Protein AF-V9H2P5-F1 (afdb_monomer_lite)

Sequence (63 aa):
MKILIFGIVASGKTILSRGLSLKYNIPCYEGDSIEWGGEGEERYRRSDYEQLNRILEIDKKGH

Secondary structure (DSSP, 8-state):
-------STTSSHHHHHHHHHHHHT-------SEE--STTPPPEEPPHHHHHHHHHHHHHH--

Structure (mmCIF, N/CA/C/O backbone):
data_AF-V9H2P5-F1
#
_entry.id   AF-V9H2P5-F1
#
loop_
_atom_site.group_PDB
_atom_site.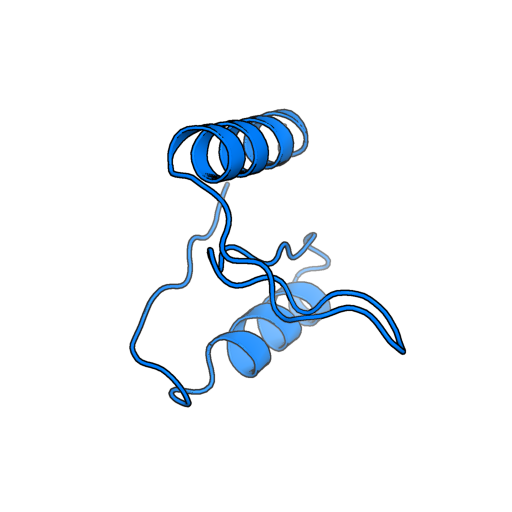id
_atom_site.type_symbol
_atom_site.label_atom_id
_atom_site.label_alt_id
_atom_site.label_comp_id
_atom_site.label_asym_id
_atom_site.label_entity_id
_atom_site.label_seq_id
_atom_site.pdbx_PDB_ins_code
_atom_site.Cartn_x
_atom_site.Cartn_y
_atom_site.Cartn_z
_atom_site.occupancy
_atom_site.B_iso_or_equiv
_atom_site.auth_seq_id
_atom_site.auth_comp_id
_atom_site.auth_asym_id
_atom_site.auth_atom_id
_atom_site.pdbx_PDB_model_num
ATOM 1 N N . MET A 1 1 ? -4.003 2.328 16.084 1.00 78.88 1 MET A N 1
ATOM 2 C CA . MET A 1 1 ? -3.994 0.926 15.583 1.00 78.88 1 MET A CA 1
ATOM 3 C C . MET A 1 1 ? -3.850 0.966 14.069 1.00 78.88 1 MET A C 1
ATOM 5 O O . MET A 1 1 ? -4.582 1.721 13.444 1.00 78.88 1 MET A O 1
ATOM 9 N N . LYS A 1 2 ? -2.911 0.213 13.486 1.00 88.38 2 LYS A N 1
ATOM 10 C CA . LYS A 1 2 ? -2.647 0.188 12.035 1.00 88.38 2 LYS A CA 1
ATOM 11 C C . LYS A 1 2 ? -2.930 -1.219 11.499 1.00 88.38 2 LYS A C 1
ATOM 13 O O . LYS A 1 2 ? -2.645 -2.192 12.191 1.00 88.38 2 LYS A O 1
ATOM 18 N N . ILE A 1 3 ? -3.519 -1.322 10.306 1.00 90.88 3 ILE A N 1
ATOM 19 C CA . ILE A 1 3 ? -3.864 -2.598 9.659 1.00 90.88 3 ILE A CA 1
ATOM 20 C C . ILE A 1 3 ? -3.091 -2.684 8.345 1.00 90.88 3 ILE A C 1
ATOM 22 O O . ILE A 1 3 ? -3.244 -1.820 7.485 1.00 90.88 3 ILE A O 1
ATOM 26 N N . LEU A 1 4 ? -2.284 -3.734 8.189 1.00 92.69 4 LEU A N 1
ATOM 27 C CA . LEU A 1 4 ? -1.564 -4.032 6.953 1.00 92.69 4 LEU A CA 1
ATOM 28 C C . LEU A 1 4 ? -2.208 -5.242 6.270 1.00 9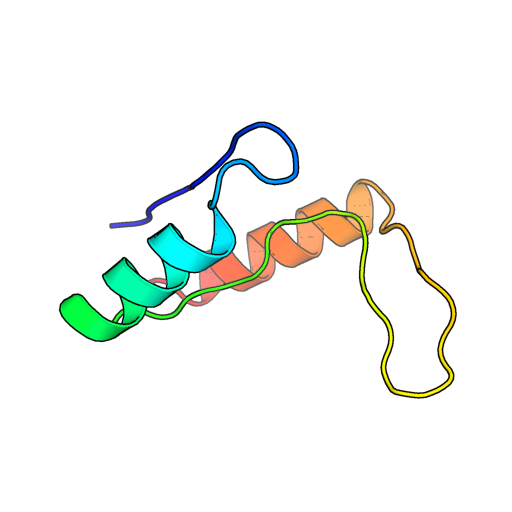2.69 4 LEU A C 1
ATOM 30 O O . LEU A 1 4 ? -2.322 -6.307 6.873 1.00 92.69 4 LEU A O 1
ATOM 34 N N . ILE A 1 5 ? -2.616 -5.079 5.011 1.00 93.56 5 ILE A N 1
ATOM 35 C CA . ILE A 1 5 ? -3.233 -6.139 4.204 1.00 93.56 5 ILE A CA 1
ATOM 36 C C . ILE A 1 5 ? -2.276 -6.492 3.067 1.00 93.56 5 ILE A C 1
ATOM 38 O O . ILE A 1 5 ? -2.037 -5.680 2.177 1.00 93.56 5 ILE A O 1
ATOM 42 N N . PHE A 1 6 ? -1.759 -7.717 3.079 1.00 93.06 6 PHE A N 1
ATOM 43 C CA . PHE A 1 6 ? -0.889 -8.259 2.036 1.00 93.06 6 PHE A CA 1
ATOM 44 C C . PHE A 1 6 ? -1.449 -9.581 1.501 1.00 93.06 6 PHE A C 1
ATOM 46 O O . PHE A 1 6 ? -2.350 -10.181 2.084 1.00 93.06 6 PHE A O 1
ATOM 53 N N . GLY A 1 7 ? -0.946 -10.022 0.350 1.00 93.12 7 GLY A N 1
ATOM 54 C CA . GLY A 1 7 ? -1.405 -11.240 -0.316 1.00 93.12 7 GLY A CA 1
ATOM 55 C C . GLY A 1 7 ? -1.209 -11.193 -1.828 1.00 93.12 7 GLY A C 1
ATOM 56 O O . GLY A 1 7 ? -0.886 -10.147 -2.397 1.00 93.12 7 GLY A O 1
ATOM 57 N N . ILE A 1 8 ? -1.438 -12.328 -2.487 1.00 94.25 8 ILE A N 1
ATOM 58 C CA . ILE A 1 8 ? -1.232 -12.494 -3.933 1.00 94.25 8 ILE A CA 1
ATOM 59 C C . ILE A 1 8 ? -2.120 -11.561 -4.775 1.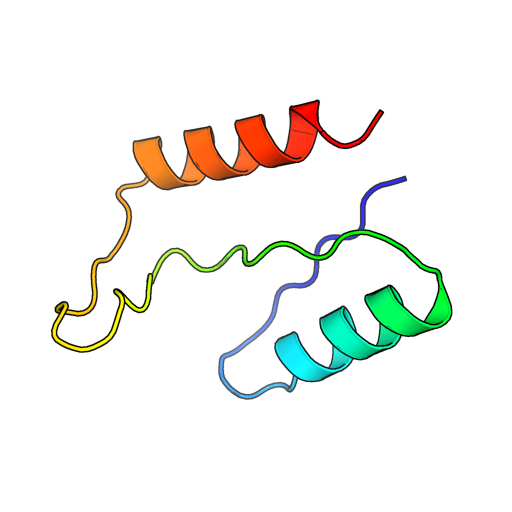00 94.25 8 ILE A C 1
ATOM 61 O O . ILE A 1 8 ? -3.140 -11.046 -4.310 1.00 94.25 8 ILE A O 1
ATOM 65 N N . VAL A 1 9 ? -1.726 -11.295 -6.021 1.00 89.88 9 VAL A N 1
ATOM 66 C CA . VAL A 1 9 ? -2.521 -10.488 -6.967 1.00 89.88 9 VAL A CA 1
ATOM 67 C C . VAL A 1 9 ? -3.911 -11.119 -7.157 1.00 89.88 9 VAL A C 1
ATOM 69 O O . VAL A 1 9 ? -4.063 -12.330 -7.048 1.00 89.88 9 VAL A O 1
ATOM 72 N N . ALA A 1 10 ? -4.935 -10.288 -7.383 1.00 90.62 10 ALA A N 1
ATOM 73 C CA . ALA A 1 10 ? -6.335 -10.698 -7.561 1.00 90.62 10 ALA A CA 1
ATOM 74 C C . ALA A 1 10 ? -7.004 -11.431 -6.371 1.00 90.62 10 ALA A C 1
ATOM 76 O O . ALA A 1 10 ? -8.146 -11.857 -6.493 1.00 90.62 10 ALA A O 1
ATOM 77 N N . SER A 1 11 ? -6.386 -11.491 -5.184 1.00 95.44 11 SER A N 1
ATOM 78 C CA . SER A 1 11 ? -7.003 -12.094 -3.983 1.00 95.44 11 SER A CA 1
ATOM 79 C C . SER A 1 11 ? -8.062 -11.228 -3.278 1.00 95.44 11 SER A C 1
ATOM 81 O O . SER A 1 11 ? -8.467 -11.531 -2.160 1.00 95.44 11 SER A O 1
ATOM 83 N N . GLY A 1 12 ? -8.485 -10.113 -3.880 1.00 94.75 12 GLY A N 1
ATOM 84 C CA . GLY A 1 12 ? -9.501 -9.231 -3.294 1.00 94.75 12 GLY A CA 1
ATOM 85 C C . GLY A 1 12 ? -9.005 -8.273 -2.202 1.00 94.75 12 GLY A C 1
ATOM 86 O O . GLY A 1 12 ? -9.830 -7.670 -1.520 1.00 94.75 12 GLY A O 1
ATOM 87 N N . LYS A 1 13 ? -7.686 -8.065 -2.050 1.00 95.94 13 LYS A N 1
ATOM 88 C CA . LYS A 1 13 ? -7.105 -7.129 -1.056 1.00 95.94 13 LYS A CA 1
ATOM 89 C C . LYS A 1 13 ? -7.744 -5.740 -1.086 1.00 95.94 13 LYS A C 1
ATOM 91 O O . LYS A 1 13 ? -8.131 -5.229 -0.043 1.00 95.94 13 LYS A O 1
ATOM 96 N N . THR A 1 14 ? -7.894 -5.165 -2.280 1.00 93.56 14 THR A N 1
ATOM 97 C CA . THR A 1 14 ? -8.487 -3.835 -2.490 1.00 93.56 14 THR A CA 1
ATOM 98 C C . THR A 1 14 ? -9.964 -3.790 -2.095 1.00 93.56 14 THR A C 1
ATOM 100 O O . THR A 1 14 ? -10.444 -2.775 -1.600 1.00 93.56 14 THR A O 1
ATOM 103 N N . ILE A 1 15 ? -10.699 -4.889 -2.288 1.00 96.31 15 ILE A N 1
ATOM 104 C CA . ILE A 1 15 ? -12.107 -4.985 -1.881 1.00 96.31 15 ILE A CA 1
ATOM 105 C C . ILE A 1 15 ? -12.191 -5.040 -0.352 1.00 96.31 15 ILE A C 1
ATOM 107 O O . ILE A 1 15 ? -12.958 -4.289 0.250 1.00 96.31 15 ILE A O 1
ATOM 111 N N . LEU A 1 16 ? -11.360 -5.876 0.280 1.00 96.56 16 LEU A N 1
ATOM 112 C CA . LEU A 1 16 ? -11.301 -5.999 1.735 1.00 96.56 16 LEU A CA 1
ATOM 113 C C . LEU A 1 16 ? -10.900 -4.676 2.405 1.00 96.56 16 LEU A C 1
ATOM 115 O O . LEU A 1 16 ? -11.562 -4.248 3.349 1.00 96.56 16 LEU A O 1
ATOM 119 N N . SER A 1 17 ? -9.852 -4.012 1.908 1.00 95.50 17 SER A N 1
ATOM 120 C CA . SER A 1 17 ? -9.366 -2.749 2.474 1.00 95.50 17 SER A CA 1
ATOM 121 C C . SER A 1 17 ? -10.414 -1.637 2.381 1.00 95.50 17 SER A C 1
ATOM 123 O O . SER A 1 17 ? -10.670 -0.957 3.374 1.00 95.50 17 SER A O 1
ATOM 125 N N . ARG A 1 18 ? -11.102 -1.509 1.236 1.00 95.31 18 ARG A N 1
ATOM 126 C CA . ARG A 1 18 ? -12.220 -0.567 1.058 1.00 95.31 18 ARG A CA 1
ATOM 127 C C . ARG A 1 18 ? -13.394 -0.882 1.983 1.00 95.31 18 ARG A C 1
ATOM 129 O O . ARG A 1 18 ? -13.932 0.029 2.605 1.00 95.31 18 ARG A O 1
ATOM 136 N N . GLY A 1 19 ? -13.766 -2.156 2.115 1.00 96.94 19 GLY A N 1
ATOM 137 C CA . GLY A 1 19 ? -14.846 -2.580 3.010 1.00 96.94 19 GLY A CA 1
ATOM 138 C C . GLY A 1 19 ? -14.568 -2.230 4.475 1.00 96.94 19 GLY A C 1
ATOM 139 O O . GLY A 1 19 ? -15.439 -1.696 5.158 1.00 96.94 19 GLY A O 1
ATOM 140 N N . LEU A 1 20 ? -13.340 -2.466 4.947 1.00 95.31 20 LEU A N 1
ATOM 141 C CA . LEU A 1 20 ? -12.911 -2.086 6.296 1.00 95.31 20 LEU A CA 1
ATOM 142 C C . LEU A 1 20 ? -12.873 -0.565 6.479 1.00 95.31 20 LEU A C 1
ATOM 144 O O . LEU A 1 20 ? -13.347 -0.066 7.497 1.00 95.31 20 LEU A O 1
ATOM 148 N N . SER A 1 21 ? -12.353 0.161 5.487 1.00 95.12 21 SER A N 1
ATOM 149 C CA . SER A 1 21 ? -12.295 1.624 5.494 1.00 95.12 21 SER A CA 1
ATOM 150 C C . SER A 1 21 ? -13.679 2.243 5.662 1.00 95.12 21 SER A C 1
ATOM 152 O O . SER A 1 21 ? -13.871 3.045 6.572 1.00 95.12 21 SER A O 1
ATOM 154 N N . LEU A 1 22 ? -14.661 1.797 4.872 1.00 96.56 22 LEU A N 1
ATOM 155 C CA . LEU A 1 22 ? -16.044 2.269 4.961 1.00 96.56 22 LEU A CA 1
ATOM 156 C C . LEU A 1 22 ? -16.707 1.868 6.283 1.00 96.56 22 LEU A C 1
ATOM 158 O O . LEU A 1 22 ? -17.354 2.691 6.922 1.00 96.56 22 LEU A O 1
ATOM 162 N N . LYS A 1 23 ? -16.535 0.612 6.712 1.00 97.06 23 LYS A N 1
ATOM 163 C CA . LYS A 1 23 ? -17.186 0.082 7.918 1.00 97.06 23 LYS A CA 1
ATOM 164 C C . LYS A 1 23 ? -16.716 0.770 9.199 1.00 97.06 23 LYS A C 1
ATOM 166 O O . LYS A 1 23 ? -17.518 0.965 10.107 1.00 97.06 23 LYS A O 1
ATOM 171 N N .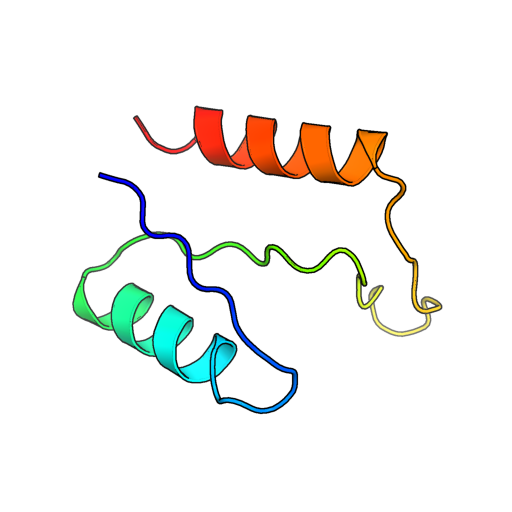 TYR A 1 24 ? -15.428 1.091 9.286 1.00 94.56 24 TYR A N 1
ATOM 172 C CA . TYR A 1 24 ? -14.813 1.645 10.494 1.00 94.56 24 TYR A CA 1
ATOM 173 C C . TYR A 1 24 ? -14.431 3.123 10.361 1.00 94.56 24 TYR A C 1
ATOM 175 O O . TYR A 1 24 ? -13.865 3.680 11.296 1.00 94.56 24 TYR A O 1
ATOM 183 N N . ASN A 1 25 ? -14.740 3.753 9.224 1.00 93.00 25 ASN A N 1
ATOM 184 C CA . ASN A 1 25 ? -14.366 5.129 8.898 1.00 93.00 25 ASN A CA 1
ATOM 185 C C . ASN A 1 25 ? -12.863 5.409 9.111 1.00 93.00 25 ASN A C 1
ATOM 187 O O . ASN A 1 25 ? -12.476 6.413 9.709 1.00 93.00 25 ASN A O 1
ATOM 191 N N . ILE A 1 26 ? -12.013 4.485 8.653 1.00 91.38 26 ILE A N 1
ATOM 192 C CA . ILE A 1 26 ? -10.551 4.594 8.754 1.00 91.38 26 ILE A CA 1
ATOM 193 C C . ILE A 1 26 ? -9.933 4.895 7.385 1.00 91.38 26 ILE A C 1
ATOM 195 O O . ILE A 1 26 ? -10.402 4.357 6.376 1.00 91.38 26 ILE A O 1
ATOM 199 N N . PRO A 1 27 ? -8.868 5.712 7.313 1.00 92.31 27 PRO A N 1
ATOM 200 C CA . PRO A 1 27 ? -8.200 5.998 6.051 1.00 92.31 27 PRO A CA 1
ATOM 201 C C . PRO A 1 27 ? -7.561 4.733 5.460 1.00 92.31 27 PRO A C 1
ATOM 203 O O . PRO A 1 27 ? -6.981 3.915 6.176 1.00 92.31 27 PRO A O 1
ATOM 206 N N . CYS A 1 28 ? -7.657 4.589 4.138 1.00 92.56 28 CYS A N 1
ATOM 207 C CA . CYS A 1 28 ? -7.071 3.490 3.376 1.00 92.56 28 CYS A CA 1
ATOM 208 C C . CYS A 1 28 ? -6.016 4.034 2.413 1.00 92.56 28 CYS A C 1
ATOM 210 O O . CYS A 1 28 ? -6.278 4.979 1.672 1.00 92.56 28 CYS A O 1
ATOM 212 N N . TYR A 1 29 ? -4.844 3.404 2.395 1.00 91.56 29 TYR A N 1
ATOM 213 C CA . TYR A 1 29 ? -3.726 3.794 1.542 1.00 91.56 29 TYR A CA 1
ATOM 214 C C . TYR A 1 29 ? -3.273 2.604 0.692 1.00 91.56 29 TYR A C 1
ATOM 216 O O . TYR A 1 29 ? -3.219 1.475 1.182 1.00 91.56 29 TYR A O 1
ATOM 224 N N . GLU A 1 30 ? -2.954 2.853 -0.578 1.00 88.19 30 GLU A N 1
ATOM 225 C CA . GLU A 1 30 ? -2.367 1.849 -1.469 1.00 88.19 30 GLU A CA 1
ATOM 226 C C . GLU A 1 30 ? -0.900 1.617 -1.086 1.00 88.19 30 GLU A C 1
ATOM 228 O O . GLU A 1 30 ? -0.120 2.567 -0.979 1.00 88.19 30 GLU A O 1
ATOM 233 N N . GLY A 1 31 ? -0.543 0.352 -0.861 1.00 88.94 31 GLY A N 1
ATOM 234 C CA . GLY A 1 31 ? 0.808 -0.071 -0.488 1.00 88.94 31 GLY A CA 1
ATOM 235 C C . GLY A 1 31 ? 1.552 -0.823 -1.591 1.00 88.94 31 GLY A C 1
ATOM 236 O O . GLY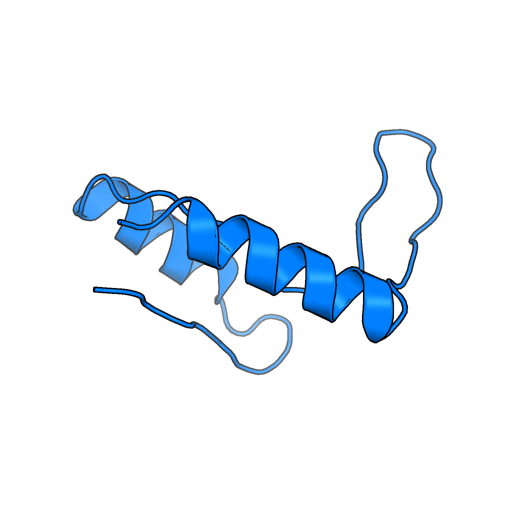 A 1 31 ? 2.608 -1.381 -1.311 1.00 88.94 31 GLY A O 1
ATOM 237 N N . ASP A 1 32 ? 1.017 -0.893 -2.813 1.00 88.38 32 ASP A N 1
ATOM 238 C CA . ASP A 1 32 ? 1.706 -1.542 -3.934 1.00 8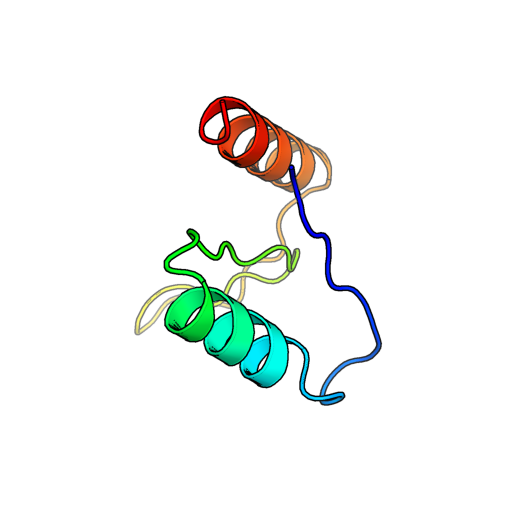8.38 32 ASP A CA 1
ATOM 239 C C . ASP A 1 32 ? 2.914 -0.703 -4.378 1.00 88.38 32 ASP A C 1
ATOM 241 O O . ASP A 1 32 ? 2.873 0.523 -4.311 1.00 88.38 32 ASP A O 1
ATOM 245 N N . SER A 1 33 ? 3.984 -1.364 -4.816 1.00 87.50 33 SER A N 1
ATOM 246 C CA . SER A 1 33 ? 5.160 -0.723 -5.423 1.00 87.50 33 SER A CA 1
ATOM 247 C C . SER A 1 33 ? 4.924 -0.323 -6.879 1.00 87.50 33 SER A C 1
ATOM 249 O O . SER A 1 33 ? 5.662 0.500 -7.414 1.00 87.50 33 SER A O 1
ATOM 251 N N . ILE A 1 34 ? 3.911 -0.907 -7.523 1.00 85.81 34 ILE A N 1
ATOM 252 C CA . ILE A 1 34 ? 3.505 -0.553 -8.880 1.00 85.81 34 ILE A CA 1
ATOM 253 C C . ILE A 1 34 ? 2.439 0.533 -8.783 1.00 85.81 34 ILE A C 1
ATOM 255 O O . ILE A 1 34 ? 1.334 0.302 -8.292 1.00 85.81 34 ILE A O 1
ATOM 259 N N . GLU A 1 35 ? 2.785 1.721 -9.256 1.00 77.19 35 GLU A N 1
ATOM 260 C CA . GLU A 1 35 ? 1.886 2.857 -9.341 1.00 77.19 35 GLU A CA 1
ATOM 261 C C . GLU A 1 35 ? 1.253 2.902 -10.728 1.00 77.19 35 GLU A C 1
ATOM 263 O O . GLU A 1 35 ? 1.923 2.841 -11.764 1.00 77.19 35 GLU A O 1
ATOM 268 N N . TRP A 1 36 ? -0.072 2.984 -10.733 1.00 68.06 36 TRP A N 1
ATOM 269 C CA . TRP A 1 36 ? -0.812 3.377 -11.915 1.00 68.06 36 TRP A CA 1
ATOM 270 C C . TRP A 1 36 ? -0.715 4.891 -11.964 1.00 68.06 36 TRP A C 1
ATOM 272 O O . TRP A 1 36 ? -1.334 5.565 -11.139 1.00 68.06 36 TRP A O 1
ATOM 282 N N . GLY A 1 37 ? 0.106 5.410 -12.871 1.00 63.19 37 GLY A N 1
ATOM 283 C CA . GLY A 1 37 ? 0.059 6.828 -13.179 1.00 63.19 37 GLY A CA 1
ATOM 284 C C . GLY A 1 37 ? -1.350 7.241 -13.628 1.00 63.19 37 GLY A C 1
ATOM 285 O O . GLY A 1 37 ? -2.211 6.394 -13.904 1.00 63.19 37 GLY A O 1
ATOM 286 N N . GLY A 1 38 ? -1.606 8.546 -13.651 1.00 66.62 38 GLY A N 1
ATOM 287 C CA . GLY A 1 38 ? -2.868 9.111 -14.130 1.00 66.62 38 GLY A CA 1
ATOM 288 C C . GLY A 1 38 ? -3.185 8.737 -15.585 1.00 66.62 38 GLY A C 1
ATOM 289 O O . GLY A 1 38 ? -2.438 8.021 -16.253 1.00 66.62 38 GLY A O 1
ATOM 290 N N . GLU A 1 39 ? -4.311 9.227 -16.112 1.00 61.59 39 GLU A N 1
ATOM 291 C CA . GLU A 1 39 ? -4.636 9.029 -17.531 1.00 61.59 39 GLU A CA 1
ATOM 292 C C . GLU A 1 39 ? -3.488 9.517 -18.432 1.00 61.59 39 GLU A C 1
ATOM 294 O O . GLU A 1 39 ? -3.166 10.702 -18.462 1.00 61.59 39 GLU A O 1
ATOM 299 N N . GLY A 1 40 ? -2.880 8.583 -19.170 1.00 65.56 40 GLY A N 1
ATOM 300 C CA . GLY A 1 40 ? -1.773 8.848 -20.092 1.00 65.56 40 GLY A CA 1
ATOM 301 C C . GLY A 1 40 ? -0.370 8.624 -19.520 1.00 65.56 40 GLY A C 1
ATOM 302 O O . GLY A 1 40 ? 0.597 8.728 -20.271 1.00 65.56 40 GLY A O 1
ATOM 303 N N . GLU A 1 41 ? -0.236 8.283 -18.239 1.00 68.56 41 GLU A N 1
ATOM 304 C CA . GLU A 1 41 ? 1.059 7.975 -17.629 1.00 68.56 41 GLU A CA 1
ATOM 305 C C . GLU A 1 41 ? 1.391 6.478 -17.720 1.00 68.56 41 GLU A C 1
ATOM 307 O O . GLU A 1 41 ? 0.531 5.600 -17.595 1.00 68.56 41 GLU A O 1
ATOM 312 N N . GLU A 1 42 ? 2.670 6.171 -17.942 1.00 71.19 42 GLU A N 1
ATOM 313 C CA . GLU A 1 42 ? 3.151 4.793 -17.932 1.00 71.19 42 GLU A CA 1
ATOM 314 C C . GLU A 1 42 ? 3.145 4.211 -16.515 1.00 71.19 42 GLU A C 1
ATOM 316 O O . GLU A 1 42 ? 3.257 4.917 -15.511 1.00 71.19 42 GLU A O 1
ATOM 321 N N . ARG A 1 43 ? 3.044 2.879 -16.425 1.00 78.00 43 ARG A N 1
ATOM 322 C CA . ARG A 1 43 ? 3.212 2.184 -15.146 1.00 78.00 43 ARG A CA 1
ATOM 323 C C . ARG A 1 43 ? 4.608 2.460 -14.607 1.00 78.00 43 ARG A C 1
ATOM 325 O O . ARG A 1 43 ? 5.597 2.044 -15.210 1.00 78.00 43 ARG A O 1
ATOM 332 N N . TYR A 1 44 ? 4.667 3.068 -13.431 1.00 85.50 44 TYR A N 1
ATOM 333 C CA . TYR A 1 44 ? 5.913 3.312 -12.729 1.00 85.50 44 TYR A CA 1
ATOM 334 C C . TYR A 1 44 ? 6.056 2.329 -11.572 1.00 85.50 44 TYR A C 1
ATOM 336 O O . TYR A 1 44 ? 5.146 2.154 -10.761 1.00 85.50 44 TYR A O 1
ATOM 344 N N . ARG A 1 45 ? 7.209 1.666 -11.484 1.00 88.38 45 ARG A N 1
ATOM 345 C CA . ARG A 1 45 ? 7.560 0.876 -10.306 1.00 88.38 45 ARG A CA 1
ATOM 346 C C . ARG A 1 45 ? 8.410 1.745 -9.394 1.00 88.38 45 ARG A C 1
ATOM 348 O O . ARG A 1 45 ? 9.528 2.089 -9.765 1.00 88.38 45 ARG A O 1
ATOM 355 N N . ARG A 1 46 ? 7.901 2.036 -8.197 1.00 89.88 46 ARG A N 1
ATOM 356 C CA . ARG A 1 46 ? 8.664 2.735 -7.162 1.00 89.88 46 ARG A CA 1
ATOM 357 C C . ARG A 1 46 ? 9.922 1.943 -6.822 1.00 89.88 46 ARG A C 1
ATOM 359 O O . ARG A 1 46 ? 9.874 0.719 -6.666 1.00 89.88 46 ARG A O 1
ATOM 366 N N . SER A 1 47 ? 11.033 2.652 -6.688 1.00 92.25 47 SER A N 1
ATOM 367 C CA . SER A 1 47 ? 12.248 2.136 -6.067 1.00 92.25 47 SER A CA 1
ATOM 368 C C . SER A 1 47 ? 12.003 1.795 -4.594 1.00 92.25 47 SER A C 1
ATOM 370 O O . SER A 1 47 ? 11.072 2.304 -3.963 1.00 92.25 47 SER A O 1
ATOM 372 N N . ASP A 1 48 ? 12.879 0.975 -4.014 1.00 93.38 48 ASP A N 1
ATOM 373 C CA . ASP A 1 48 ? 12.786 0.597 -2.598 1.00 93.38 48 ASP A CA 1
ATOM 374 C C . ASP A 1 48 ? 12.806 1.825 -1.672 1.00 93.38 48 ASP A C 1
ATOM 376 O O . ASP A 1 48 ? 12.090 1.869 -0.670 1.00 93.38 48 ASP A O 1
ATOM 380 N N . TYR A 1 49 ? 13.577 2.856 -2.035 1.00 94.88 49 TYR A N 1
ATOM 381 C CA . TYR A 1 49 ? 13.663 4.105 -1.280 1.00 94.88 49 TYR A CA 1
ATOM 382 C C . TYR A 1 49 ? 12.357 4.911 -1.333 1.00 94.88 49 TYR A C 1
ATOM 384 O O . TYR A 1 49 ? 11.864 5.371 -0.302 1.00 94.88 49 TYR A O 1
ATOM 392 N N . GLU A 1 50 ? 11.753 5.054 -2.513 1.00 92.31 50 GLU A N 1
ATOM 393 C CA . GLU A 1 50 ? 10.465 5.743 -2.665 1.00 92.31 50 GLU A CA 1
ATOM 394 C C . GLU A 1 50 ? 9.337 4.994 -1.962 1.00 92.31 50 GLU A C 1
ATOM 396 O O . GLU A 1 50 ? 8.497 5.611 -1.304 1.00 92.31 50 GLU A O 1
ATOM 401 N N . GLN A 1 51 ? 9.338 3.664 -2.055 1.00 92.56 51 GLN A N 1
ATOM 402 C CA . GLN A 1 51 ? 8.360 2.827 -1.377 1.00 92.56 51 GLN A CA 1
ATOM 403 C C . GLN A 1 51 ? 8.484 2.952 0.146 1.00 92.56 51 GLN A C 1
ATOM 405 O O . GLN A 1 51 ? 7.473 3.113 0.833 1.00 92.56 51 GLN A O 1
ATOM 410 N N . LEU A 1 52 ? 9.711 2.948 0.679 1.00 93.69 52 LEU A N 1
ATOM 411 C CA . LEU A 1 52 ? 9.964 3.177 2.099 1.00 93.69 52 LEU A CA 1
ATOM 412 C C . LEU A 1 52 ? 9.472 4.561 2.535 1.00 93.69 52 LEU A C 1
ATOM 414 O O . LEU A 1 52 ? 8.721 4.664 3.504 1.00 93.69 52 LEU A O 1
ATOM 418 N N . ASN A 1 53 ? 9.831 5.615 1.800 1.00 93.94 53 ASN A N 1
ATOM 419 C CA . ASN A 1 53 ? 9.379 6.973 2.097 1.00 93.94 53 ASN A CA 1
ATOM 420 C C . ASN A 1 53 ? 7.852 7.076 2.081 1.00 93.94 53 ASN A C 1
ATOM 422 O O . ASN A 1 53 ? 7.266 7.679 2.977 1.00 93.94 53 ASN A O 1
ATOM 426 N N . ARG A 1 54 ? 7.188 6.432 1.116 1.00 91.12 54 ARG A N 1
ATOM 427 C CA . ARG A 1 54 ? 5.726 6.393 1.048 1.00 91.12 54 ARG A CA 1
ATOM 428 C C . ARG A 1 54 ? 5.111 5.744 2.287 1.00 91.12 54 ARG A C 1
ATOM 430 O O . ARG A 1 54 ? 4.147 6.285 2.829 1.00 91.12 54 ARG A O 1
ATOM 437 N N . ILE A 1 55 ? 5.663 4.619 2.743 1.00 90.88 55 ILE A N 1
ATOM 438 C CA . ILE A 1 55 ? 5.213 3.933 3.962 1.00 90.88 55 ILE A CA 1
ATOM 439 C C . ILE A 1 55 ? 5.421 4.829 5.189 1.00 90.88 55 ILE A C 1
ATOM 441 O O . ILE A 1 55 ? 4.496 4.975 5.985 1.00 90.88 55 ILE A O 1
ATOM 445 N N . LEU A 1 56 ? 6.582 5.479 5.317 1.00 93.00 56 LEU A N 1
ATOM 446 C CA . LEU A 1 56 ? 6.877 6.396 6.425 1.00 93.00 56 LEU A CA 1
ATOM 447 C C . LEU A 1 56 ? 5.933 7.608 6.446 1.00 93.00 56 LEU A C 1
ATOM 449 O O . LEU A 1 56 ? 5.482 8.022 7.511 1.00 93.00 56 LEU A O 1
ATOM 453 N N . GLU A 1 57 ? 5.581 8.158 5.284 1.00 92.12 57 GLU A N 1
ATOM 454 C CA . GLU A 1 57 ? 4.604 9.248 5.181 1.00 92.12 57 GLU A CA 1
ATOM 455 C C . GLU A 1 57 ? 3.187 8.816 5.582 1.00 92.12 57 GLU A C 1
ATOM 457 O O . GLU A 1 57 ? 2.458 9.585 6.208 1.00 92.12 57 GLU A O 1
ATOM 462 N N . ILE A 1 58 ? 2.782 7.585 5.257 1.00 90.69 58 ILE A N 1
ATOM 463 C CA . ILE A 1 58 ? 1.514 7.016 5.736 1.00 90.69 58 ILE A CA 1
ATOM 464 C C . ILE A 1 58 ? 1.563 6.826 7.255 1.00 90.69 58 ILE A C 1
ATOM 466 O O . ILE A 1 58 ? 0.600 7.153 7.952 1.00 90.69 58 ILE A O 1
ATOM 470 N N . ASP A 1 59 ? 2.689 6.332 7.770 1.00 89.88 59 ASP A N 1
ATOM 471 C CA . ASP A 1 59 ? 2.882 6.044 9.187 1.00 89.88 59 ASP A CA 1
ATOM 472 C C . ASP A 1 59 ? 2.725 7.297 10.060 1.00 89.88 59 ASP A C 1
ATOM 474 O O . ASP A 1 59 ? 2.020 7.247 11.072 1.00 89.88 59 ASP A O 1
ATOM 478 N N . LYS A 1 60 ? 3.276 8.432 9.606 1.00 91.12 60 LYS A N 1
ATOM 479 C CA . LYS A 1 60 ? 3.150 9.751 10.253 1.00 91.12 60 LYS A CA 1
ATOM 480 C C . LYS A 1 60 ? 1.712 10.268 10.332 1.00 91.12 60 LYS A C 1
ATOM 482 O O . LYS A 1 60 ? 1.396 11.028 11.239 1.00 91.12 60 LYS A O 1
ATOM 487 N N . LYS A 1 61 ? 0.842 9.895 9.386 1.00 86.06 61 LYS A N 1
ATOM 488 C CA . LYS A 1 61 ? -0.557 10.367 9.333 1.00 86.06 61 LYS A CA 1
ATOM 489 C C . LYS A 1 61 ? -1.482 9.619 10.288 1.00 86.06 61 LYS A C 1
ATOM 491 O O . LYS A 1 61 ? -2.570 10.106 10.583 1.00 86.06 61 LYS A O 1
ATOM 496 N N . GLY A 1 62 ? -1.087 8.429 10.730 1.00 72.50 62 GLY A N 1
ATOM 497 C CA . GLY A 1 62 ? -1.820 7.657 11.726 1.00 72.50 62 GLY A CA 1
ATOM 498 C C . GLY A 1 62 ? -1.245 7.897 13.116 1.00 72.50 62 GLY A C 1
ATOM 499 O O . GLY A 1 62 ? -0.365 7.136 13.521 1.00 72.50 62 GLY A O 1
ATOM 500 N N . HIS A 1 63 ? -1.738 8.931 13.806 1.00 55.66 63 HIS A N 1
ATOM 501 C CA . HIS A 1 63 ? -1.553 9.102 15.253 1.00 55.66 63 HIS A CA 1
ATOM 502 C C . HIS A 1 63 ? -2.305 8.014 16.035 1.00 55.66 63 HIS A C 1
ATOM 504 O O . HIS A 1 63 ? -3.437 7.655 15.631 1.00 55.66 63 HIS A O 1
#

Radius of gyration: 12.97 Å; chains: 1; bounding box: 31×23×36 Å

pLDDT: mean 87.84, std 10.0, range [55.66, 97.06]

Foldseek 3Di:
DDDDFDDDPPPCSVVVQVVCCVVVVNDGDDLAQWDDDDVPDDTDGHDPVRSVVVVVVVVVVPD